Protein AF-A0A7J9NCN5-F1 (afdb_monomer)

Organism: Gossypium schwendimanii (NCBI:txid34291)

pLDDT: mean 70.6, std 15.39, range [47.12, 97.19]

Sequence (79 aa):
MSNAWNQTRRMKIFTVGLMTTFEYYGWWSKKVNDNIPGPSQEGVRSMEEYLQVVPSEIEIIKQDFEKRNSELGKKIEQL

Radius of gyration: 22.03 Å; Cα contacts (8 Å, |Δi|>4): 2; chains: 1; bounding box: 46×19×62 Å

Mean predicted aligned error: 16.78 Å

Foldseek 3Di:
DVPVVVVVVVVVVVVVVVVVVVVVVVVVVPDPDPPDDDPPPVPCPDVCNVPVPPQDPVRVVVVVVVVVVVVVVVVVVVD

Structure (mmCIF, N/CA/C/O backbone):
data_AF-A0A7J9NCN5-F1
#
_entry.id   AF-A0A7J9NCN5-F1
#
loop_
_atom_site.group_PDB
_atom_site.id
_atom_site.type_symbol
_atom_site.label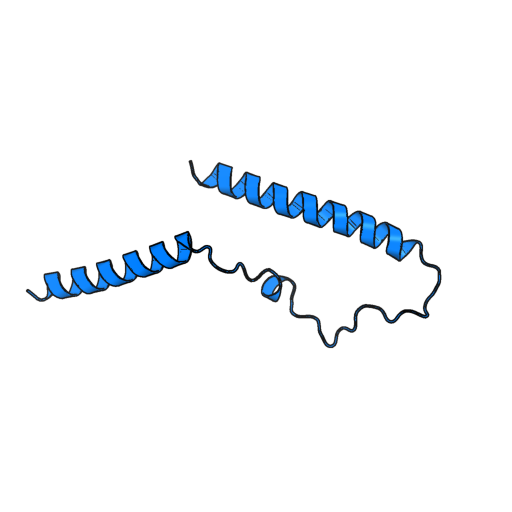_atom_id
_atom_site.label_alt_id
_atom_site.label_comp_id
_atom_site.label_asym_id
_atom_site.label_entity_id
_atom_site.label_seq_id
_atom_site.pdbx_PDB_ins_code
_atom_site.Cartn_x
_atom_site.Cartn_y
_atom_site.Cartn_z
_atom_site.occupancy
_atom_site.B_iso_or_equiv
_atom_site.auth_seq_id
_atom_site.auth_comp_id
_atom_site.auth_asym_id
_atom_site.auth_atom_id
_atom_site.pdbx_PDB_model_num
ATOM 1 N N . MET A 1 1 ? 6.162 10.524 13.336 1.00 47.12 1 MET A N 1
ATOM 2 C CA . MET A 1 1 ? 7.453 9.995 12.831 1.00 47.12 1 MET A CA 1
ATOM 3 C C . MET A 1 1 ? 7.336 9.158 11.548 1.00 47.12 1 MET A C 1
ATOM 5 O O . MET A 1 1 ? 8.310 9.118 10.810 1.00 47.12 1 MET A O 1
ATOM 9 N N . SER A 1 2 ? 6.192 8.540 11.209 1.00 56.47 2 SER A N 1
ATOM 10 C CA . SER A 1 2 ? 6.092 7.683 10.004 1.00 56.47 2 SER A CA 1
ATOM 11 C C . SER A 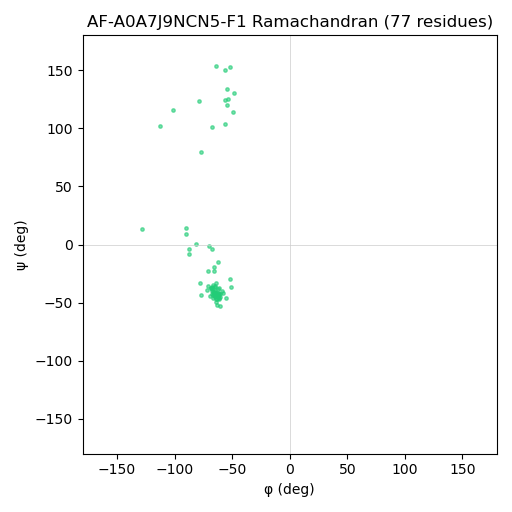1 2 ? 6.123 8.429 8.658 1.00 56.47 2 SER A C 1
ATOM 13 O O . SER A 1 2 ? 6.502 7.839 7.649 1.00 56.47 2 SER A O 1
ATOM 15 N N . ASN A 1 3 ? 5.782 9.723 8.626 1.00 64.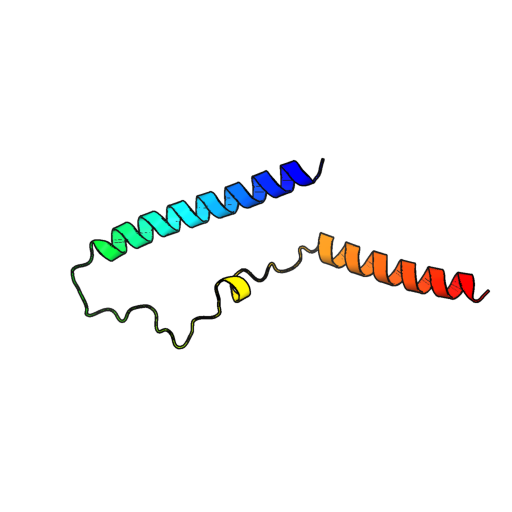62 3 ASN A N 1
ATOM 16 C CA . ASN A 1 3 ? 5.688 10.481 7.371 1.00 64.62 3 ASN A CA 1
ATOM 17 C C . ASN A 1 3 ? 7.049 10.666 6.680 1.00 64.62 3 ASN A C 1
ATOM 19 O O . ASN A 1 3 ? 7.169 10.420 5.483 1.00 64.62 3 ASN A O 1
ATOM 23 N N . ALA A 1 4 ? 8.092 11.004 7.445 1.00 58.81 4 ALA A N 1
ATOM 24 C CA . ALA A 1 4 ? 9.448 11.152 6.913 1.00 58.81 4 ALA A CA 1
ATOM 25 C C . ALA A 1 4 ? 10.009 9.818 6.385 1.00 58.81 4 ALA A C 1
ATOM 27 O O . ALA A 1 4 ? 10.622 9.777 5.322 1.00 58.81 4 ALA A O 1
ATOM 28 N N . TRP A 1 5 ? 9.741 8.707 7.081 1.00 47.47 5 TRP A N 1
ATOM 29 C CA . TRP A 1 5 ? 10.175 7.372 6.656 1.00 47.47 5 TRP A CA 1
ATOM 30 C C . TRP A 1 5 ? 9.503 6.930 5.348 1.00 47.47 5 TRP A C 1
ATOM 32 O O . TRP A 1 5 ? 10.171 6.467 4.419 1.00 47.47 5 TRP A O 1
ATOM 42 N N . ASN A 1 6 ? 8.188 7.141 5.238 1.00 59.78 6 ASN A N 1
ATOM 43 C CA . ASN A 1 6 ? 7.432 6.840 4.024 1.00 59.78 6 ASN A CA 1
ATOM 44 C C . ASN A 1 6 ? 7.861 7.722 2.842 1.00 59.78 6 ASN A C 1
ATOM 46 O O . ASN A 1 6 ? 7.945 7.231 1.716 1.00 59.78 6 ASN A O 1
ATOM 50 N N . GLN A 1 7 ? 8.191 8.993 3.087 1.00 64.50 7 GLN A N 1
ATOM 51 C CA . GLN A 1 7 ? 8.689 9.914 2.065 1.00 64.50 7 GLN A CA 1
ATOM 52 C C . GLN A 1 7 ? 10.075 9.506 1.545 1.00 64.50 7 GLN A C 1
ATOM 54 O O . GLN A 1 7 ? 10.268 9.428 0.333 1.00 64.50 7 GLN A O 1
ATOM 59 N N . THR A 1 8 ? 11.013 9.157 2.431 1.00 64.31 8 THR A N 1
ATOM 60 C CA . THR A 1 8 ? 12.358 8.701 2.040 1.00 64.31 8 THR A CA 1
ATOM 61 C C . THR A 1 8 ? 12.312 7.384 1.266 1.00 64.31 8 THR A C 1
ATOM 63 O O . THR A 1 8 ? 12.987 7.246 0.244 1.00 64.31 8 THR A O 1
ATOM 66 N N . ARG A 1 9 ? 11.478 6.421 1.688 1.00 64.12 9 ARG A N 1
ATOM 67 C CA . ARG A 1 9 ? 11.289 5.156 0.959 1.00 64.12 9 ARG A CA 1
ATOM 68 C C . ARG A 1 9 ? 10.697 5.388 -0.435 1.00 64.12 9 ARG A C 1
ATOM 70 O O . ARG A 1 9 ? 11.191 4.802 -1.396 1.00 64.12 9 ARG A O 1
ATOM 77 N N . ARG A 1 10 ? 9.685 6.257 -0.556 1.00 63.25 10 ARG A N 1
ATOM 78 C CA . ARG A 1 10 ? 9.082 6.631 -1.849 1.00 63.25 10 ARG A CA 1
ATOM 79 C C . ARG A 1 10 ? 10.090 7.314 -2.769 1.00 63.25 10 ARG A C 1
ATOM 81 O O . ARG A 1 10 ? 10.196 6.913 -3.922 1.00 63.25 10 ARG A O 1
ATOM 88 N N . MET A 1 11 ? 10.873 8.265 -2.255 1.00 63.47 11 MET A N 1
ATOM 89 C CA . MET A 1 11 ? 11.921 8.929 -3.033 1.00 63.47 11 MET A CA 1
ATOM 90 C C . MET A 1 11 ? 12.962 7.919 -3.523 1.00 63.47 11 MET A C 1
ATOM 92 O O . MET A 1 11 ? 13.279 7.912 -4.701 1.00 63.47 11 MET A O 1
ATOM 96 N N . LYS A 1 12 ? 13.422 6.995 -2.669 1.00 57.53 12 LYS A N 1
ATOM 97 C CA . LYS A 1 12 ? 14.415 5.976 -3.049 1.00 57.53 12 LYS A CA 1
ATOM 98 C C . LYS A 1 12 ? 13.918 5.053 -4.170 1.00 57.53 12 LYS A C 1
ATOM 100 O O . LYS A 1 12 ? 14.671 4.779 -5.098 1.00 57.53 12 LYS A O 1
ATOM 105 N N . ILE A 1 13 ? 12.658 4.613 -4.115 1.00 57.94 13 ILE A N 1
ATOM 106 C CA . ILE A 1 13 ? 12.033 3.810 -5.182 1.00 57.94 13 ILE A CA 1
ATOM 107 C C . ILE A 1 13 ? 11.908 4.632 -6.473 1.00 57.94 13 ILE A C 1
ATOM 109 O O . ILE A 1 13 ? 12.247 4.141 -7.547 1.00 57.94 13 ILE A O 1
ATOM 113 N N . PHE A 1 14 ? 11.487 5.894 -6.365 1.00 60.53 14 PHE A N 1
ATOM 114 C CA . PHE A 1 14 ? 11.340 6.794 -7.507 1.00 60.53 14 PHE A CA 1
ATOM 115 C C . PHE A 1 14 ? 12.687 7.120 -8.167 1.00 60.53 14 PHE A C 1
ATOM 117 O O . PHE A 1 14 ? 12.787 7.094 -9.384 1.00 60.53 14 PHE A O 1
ATOM 124 N N . THR A 1 15 ? 13.748 7.357 -7.389 1.00 55.34 15 THR A N 1
ATOM 125 C CA . THR A 1 15 ? 15.099 7.636 -7.901 1.00 55.34 15 THR A CA 1
ATOM 126 C C . THR A 1 15 ? 15.713 6.421 -8.590 1.00 55.34 15 THR A C 1
ATOM 128 O O . THR A 1 15 ? 16.295 6.572 -9.660 1.00 55.34 15 THR A O 1
ATOM 131 N N . VAL A 1 16 ? 15.566 5.219 -8.018 1.00 58.28 16 VAL A N 1
ATOM 132 C CA . VAL A 1 16 ? 16.056 3.979 -8.647 1.00 58.28 16 VAL A CA 1
ATOM 133 C C . VAL A 1 16 ? 15.306 3.718 -9.952 1.00 58.28 16 VAL A C 1
ATOM 135 O O . VAL A 1 16 ? 15.949 3.505 -10.973 1.00 58.28 16 VAL A O 1
ATOM 138 N N . GLY A 1 17 ? 13.973 3.832 -9.938 1.00 59.28 17 GLY A N 1
ATOM 139 C CA . GLY A 1 17 ? 13.139 3.677 -11.129 1.00 59.28 17 GLY A CA 1
ATOM 140 C C . GLY A 1 17 ? 13.438 4.722 -12.206 1.00 59.28 17 GLY A C 1
ATOM 141 O O . GLY A 1 17 ? 13.577 4.363 -13.373 1.00 59.28 17 GLY A O 1
ATOM 142 N N . LEU A 1 18 ? 13.604 5.997 -11.835 1.00 59.12 18 LEU A N 1
ATOM 143 C CA . LEU A 1 18 ? 13.948 7.072 -12.765 1.00 59.12 18 LEU A CA 1
ATOM 144 C C . LEU A 1 18 ? 15.343 6.905 -13.360 1.00 59.12 18 LEU A C 1
ATOM 146 O O . LEU A 1 18 ? 15.470 7.092 -14.562 1.00 59.12 18 LEU A O 1
ATOM 150 N N . MET A 1 19 ? 16.368 6.537 -12.582 1.00 56.16 19 MET A N 1
ATOM 151 C CA . MET A 1 19 ? 17.706 6.308 -13.147 1.00 56.16 19 MET A CA 1
ATOM 152 C C . MET A 1 19 ? 17.682 5.176 -14.173 1.00 56.16 19 MET A C 1
ATOM 154 O O . MET A 1 19 ? 18.145 5.369 -15.295 1.00 56.16 19 MET A O 1
ATOM 158 N N . THR A 1 20 ? 17.035 4.050 -13.856 1.00 58.50 20 THR A N 1
ATOM 159 C CA . THR A 1 20 ? 16.875 2.954 -14.824 1.00 58.50 20 THR A CA 1
ATOM 160 C C . THR A 1 20 ? 16.035 3.356 -16.036 1.00 58.50 20 THR A C 1
ATOM 162 O O . THR A 1 20 ? 16.303 2.909 -17.144 1.00 58.50 20 THR A O 1
ATOM 165 N N . THR A 1 21 ? 15.044 4.232 -15.852 1.00 58.69 21 THR A N 1
ATOM 166 C CA . THR A 1 21 ? 14.140 4.676 -16.921 1.00 58.69 21 THR A CA 1
ATOM 167 C C . THR A 1 21 ? 14.812 5.701 -17.838 1.00 58.69 21 THR A C 1
ATOM 169 O O . THR A 1 21 ? 14.716 5.574 -19.054 1.00 58.69 21 THR A O 1
ATOM 172 N N . PHE A 1 22 ? 15.545 6.680 -17.301 1.00 64.50 22 PHE A N 1
ATOM 173 C CA . PHE A 1 22 ? 16.281 7.671 -18.092 1.00 64.50 22 PHE A CA 1
ATOM 174 C C . PHE A 1 22 ? 17.436 7.040 -18.873 1.00 64.50 22 PHE A C 1
ATOM 176 O O . PHE A 1 22 ? 17.619 7.370 -20.044 1.00 64.50 22 PHE A O 1
ATOM 183 N N . GLU A 1 23 ? 18.176 6.101 -18.277 1.00 66.56 23 GLU A N 1
ATOM 184 C CA . GLU A 1 23 ? 19.209 5.348 -18.999 1.00 66.56 23 GLU A CA 1
ATOM 185 C C . GLU A 1 23 ? 18.602 4.451 -20.081 1.00 66.56 23 GLU A C 1
ATOM 187 O O . GLU A 1 23 ? 19.107 4.422 -21.204 1.00 66.56 23 GLU A O 1
ATOM 192 N N . TYR A 1 24 ? 17.476 3.789 -19.792 1.00 65.31 24 TYR A N 1
ATOM 193 C CA . TYR A 1 24 ? 16.741 3.000 -20.778 1.00 65.31 24 TYR A CA 1
ATOM 194 C C . TYR A 1 24 ? 16.238 3.859 -21.945 1.00 65.31 24 TYR A C 1
ATOM 196 O O . TYR A 1 24 ? 16.475 3.505 -23.097 1.00 65.31 24 TYR A O 1
ATOM 204 N N . TYR A 1 25 ? 15.628 5.019 -21.685 1.00 64.31 25 TYR A N 1
ATOM 205 C CA . TYR A 1 25 ?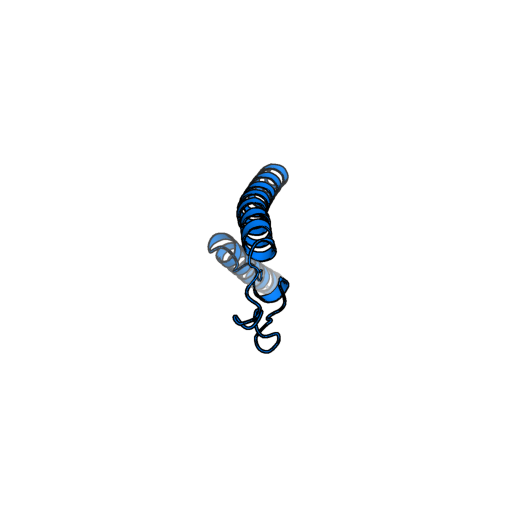 15.199 5.954 -22.733 1.00 64.31 25 TYR A CA 1
ATOM 206 C C . TYR A 1 25 ? 16.384 6.544 -23.511 1.00 64.31 25 TYR A C 1
ATOM 208 O O . TYR A 1 25 ? 16.297 6.721 -24.726 1.00 64.31 25 TYR A O 1
ATOM 216 N N . GLY A 1 26 ? 17.516 6.804 -22.853 1.00 71.38 26 GLY A N 1
ATOM 217 C CA . GLY A 1 26 ? 18.753 7.246 -23.502 1.00 71.38 26 GLY A CA 1
ATOM 218 C C . GLY A 1 26 ? 19.383 6.169 -24.394 1.00 71.38 26 GLY A C 1
ATOM 219 O O . GLY A 1 26 ? 19.904 6.476 -25.463 1.00 71.38 26 GLY A O 1
ATOM 220 N N . TRP A 1 27 ? 19.310 4.899 -23.991 1.00 69.44 27 TRP A N 1
ATOM 221 C CA . TRP A 1 27 ? 19.722 3.753 -24.805 1.00 69.44 27 TRP A CA 1
ATOM 222 C C . TRP A 1 27 ? 18.749 3.495 -25.963 1.00 69.44 27 TRP A C 1
ATOM 224 O O . TRP A 1 27 ? 19.181 3.218 -27.081 1.00 69.44 27 TRP A O 1
ATOM 234 N N . TRP A 1 28 ? 17.444 3.642 -25.720 1.00 63.25 28 TRP A N 1
ATOM 235 C CA . TRP A 1 28 ? 16.391 3.448 -26.716 1.00 63.25 28 TRP A CA 1
ATOM 236 C C . TRP A 1 28 ? 16.408 4.542 -27.790 1.00 63.25 28 TRP A C 1
ATOM 238 O O . TRP A 1 28 ? 16.402 4.227 -28.974 1.00 63.25 28 TRP A O 1
ATOM 248 N N . SER A 1 29 ? 16.554 5.814 -27.403 1.00 67.12 29 SER A N 1
ATOM 249 C CA . SER A 1 29 ? 16.647 6.954 -28.337 1.00 67.12 29 SER A CA 1
ATOM 250 C C . SER A 1 29 ? 17.899 6.939 -29.222 1.00 67.12 29 SER A C 1
ATOM 252 O O . SER A 1 29 ? 17.922 7.585 -30.265 1.00 67.12 29 SER A O 1
ATOM 254 N N . LYS A 1 30 ? 18.938 6.186 -28.833 1.00 71.75 30 LYS A N 1
ATOM 255 C CA . LYS A 1 30 ? 20.152 5.972 -29.635 1.00 71.75 30 LYS A CA 1
ATOM 256 C C . LYS A 1 30 ? 20.043 4.797 -30.614 1.00 71.75 30 LYS A C 1
ATOM 258 O O . LYS A 1 30 ? 20.953 4.623 -31.426 1.00 71.75 30 LYS A O 1
ATOM 263 N N . LYS A 1 31 ? 18.984 3.975 -30.568 1.00 66.50 31 LYS A N 1
ATOM 264 C CA . LYS A 1 31 ? 18.782 2.913 -31.566 1.00 66.50 31 LYS A CA 1
ATOM 265 C C . LYS A 1 31 ? 18.212 3.499 -32.860 1.00 66.50 31 LYS A C 1
ATOM 267 O O . LYS A 1 31 ? 17.134 4.065 -32.864 1.00 66.50 31 LYS A O 1
ATOM 272 N N . VAL A 1 32 ? 18.918 3.271 -33.967 1.00 57.28 32 VAL A N 1
ATOM 273 C CA . VAL A 1 32 ? 18.547 3.682 -35.340 1.00 57.28 32 VAL A CA 1
ATOM 274 C C . VAL A 1 32 ? 17.713 2.600 -36.064 1.00 57.28 32 VAL A C 1
ATOM 276 O O . VAL A 1 32 ? 17.499 2.666 -37.266 1.00 57.28 32 VAL A O 1
ATOM 279 N N . ASN A 1 33 ? 17.270 1.552 -35.360 1.00 59.41 33 ASN A N 1
ATOM 280 C CA . ASN A 1 33 ? 16.648 0.380 -35.979 1.00 59.41 33 ASN A CA 1
ATOM 281 C C . ASN A 1 33 ? 15.156 0.275 -35.622 1.00 59.41 33 ASN A C 1
ATOM 283 O O . ASN A 1 33 ? 14.822 -0.210 -34.541 1.00 59.41 33 ASN A O 1
ATOM 287 N N . ASP A 1 34 ? 14.287 0.664 -36.557 1.00 62.78 34 ASP A N 1
ATOM 288 C CA . ASP A 1 34 ? 12.815 0.635 -36.442 1.00 62.78 34 ASP A CA 1
ATOM 289 C C . ASP A 1 34 ? 12.215 -0.789 -36.446 1.00 62.78 34 ASP A C 1
ATOM 291 O O . ASP A 1 34 ? 11.008 -0.976 -36.322 1.00 62.78 34 ASP A O 1
ATOM 295 N N . ASN A 1 35 ? 13.053 -1.823 -36.575 1.00 65.69 35 ASN A N 1
ATOM 296 C CA . ASN A 1 35 ? 12.625 -3.217 -36.729 1.00 65.69 35 ASN A CA 1
ATOM 297 C C . ASN A 1 35 ? 12.249 -3.928 -35.411 1.00 65.69 35 ASN A C 1
ATOM 299 O O . ASN A 1 35 ? 11.923 -5.114 -35.431 1.00 65.69 35 ASN A O 1
ATOM 303 N N . ILE A 1 36 ? 12.320 -3.252 -34.260 1.00 58.28 36 ILE A N 1
ATOM 304 C CA . ILE A 1 36 ? 11.818 -3.787 -32.985 1.00 58.28 36 ILE A CA 1
ATOM 305 C C . ILE A 1 36 ? 10.469 -3.115 -32.731 1.00 58.28 36 ILE A C 1
ATOM 307 O O . ILE A 1 36 ? 10.462 -1.897 -32.541 1.00 58.28 36 ILE A O 1
ATOM 311 N N . PRO A 1 37 ? 9.345 -3.857 -32.699 1.00 61.12 37 PRO A N 1
ATOM 312 C CA . PRO A 1 37 ? 8.062 -3.271 -32.347 1.00 61.12 37 PRO A CA 1
ATOM 313 C C . PRO A 1 37 ? 8.204 -2.549 -31.007 1.00 61.12 37 PRO A C 1
ATOM 315 O O . PRO A 1 37 ? 8.667 -3.142 -30.026 1.00 61.12 37 PRO A O 1
ATOM 318 N N . GLY A 1 38 ? 7.846 -1.262 -30.965 1.00 62.03 38 GLY A N 1
ATOM 319 C CA . GLY A 1 38 ? 7.666 -0.560 -29.696 1.00 62.03 38 GLY A CA 1
ATOM 320 C C . GLY A 1 38 ? 6.723 -1.370 -28.798 1.00 62.03 38 GLY A C 1
ATOM 321 O O . GLY A 1 38 ? 5.924 -2.148 -29.326 1.00 62.03 38 GLY A O 1
ATOM 322 N N . PRO A 1 39 ? 6.825 -1.251 -27.462 1.00 56.91 39 PRO A N 1
ATOM 323 C CA . PRO A 1 39 ? 5.993 -2.031 -26.551 1.00 56.91 39 PRO A CA 1
ATOM 324 C C . PRO A 1 39 ? 4.529 -1.912 -26.985 1.00 56.91 39 PRO A C 1
ATOM 326 O O . PRO A 1 39 ? 3.971 -0.815 -27.013 1.00 56.91 39 PRO A O 1
ATOM 329 N N . SER A 1 40 ? 3.953 -3.036 -27.417 1.00 56.56 40 SER A N 1
ATOM 330 C CA . SER A 1 40 ? 2.611 -3.094 -27.985 1.00 56.56 40 SER A CA 1
ATOM 331 C C . SER A 1 40 ? 1.628 -2.503 -26.984 1.00 56.56 40 SER A C 1
ATOM 333 O O . SER A 1 40 ? 1.547 -2.960 -25.840 1.00 56.56 40 SER A O 1
ATOM 335 N N . GLN A 1 41 ? 0.864 -1.503 -27.418 1.00 55.47 41 GLN A N 1
ATOM 336 C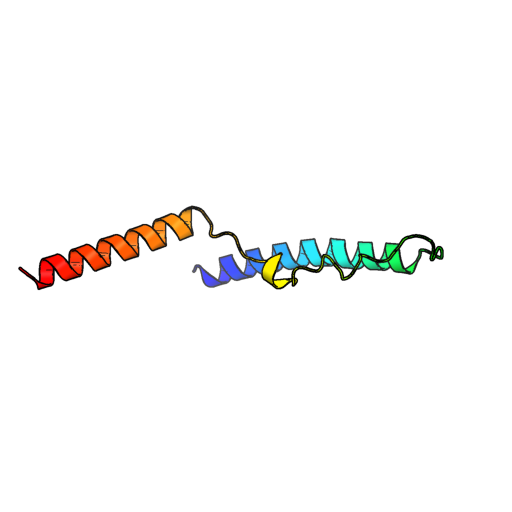 CA . GLN A 1 41 ? -0.127 -0.840 -26.572 1.00 55.47 41 GLN A CA 1
ATOM 337 C C . GLN A 1 41 ? -1.237 -1.806 -26.094 1.00 55.47 41 GLN A C 1
ATOM 339 O O . GLN A 1 41 ? -1.933 -1.526 -25.124 1.00 55.47 41 GLN A O 1
ATOM 344 N N . GLU A 1 42 ? -1.335 -2.981 -26.724 1.00 51.47 42 GLU A N 1
ATOM 345 C CA . GLU A 1 42 ? -2.269 -4.082 -26.443 1.00 51.47 42 GLU A CA 1
ATOM 346 C C . GLU A 1 42 ? -2.045 -4.808 -25.103 1.00 51.47 42 GLU A C 1
ATOM 348 O O . GLU A 1 42 ? -2.847 -5.658 -24.726 1.00 51.47 42 GLU A O 1
ATOM 353 N N . GLY A 1 43 ? -1.000 -4.457 -24.347 1.00 53.06 43 GLY A N 1
ATOM 354 C CA . GLY A 1 43 ? -0.740 -4.982 -22.999 1.00 53.06 43 GLY A CA 1
ATOM 355 C C . GLY A 1 43 ? -0.499 -3.904 -21.943 1.00 53.06 43 GLY A C 1
ATOM 356 O O . GLY A 1 43 ? 0.006 -4.216 -20.864 1.00 53.06 43 GLY A O 1
ATOM 357 N N . VAL A 1 44 ? -0.804 -2.636 -22.245 1.00 57.31 44 VAL A N 1
ATOM 358 C CA . VAL A 1 44 ? -0.531 -1.512 -21.339 1.00 57.31 44 VAL A CA 1
ATOM 359 C C . VAL A 1 44 ? -1.580 -1.505 -20.233 1.00 57.31 44 VAL A C 1
ATOM 361 O O . VAL A 1 44 ? -2.535 -0.732 -20.250 1.00 57.31 44 VAL A O 1
ATOM 364 N N . ARG A 1 45 ? -1.385 -2.377 -19.239 1.00 58.50 45 ARG A N 1
ATOM 365 C CA . ARG A 1 45 ? -1.861 -2.101 -17.882 1.00 58.50 45 ARG A CA 1
ATOM 366 C C . ARG A 1 45 ? -1.406 -0.695 -17.527 1.00 58.50 45 ARG A C 1
ATOM 368 O O . ARG A 1 45 ? -0.238 -0.359 -17.754 1.00 58.50 45 ARG A O 1
ATOM 375 N N . SER A 1 46 ? -2.320 0.140 -17.036 1.00 62.78 46 SER A N 1
ATOM 376 C CA . SER A 1 46 ? -1.953 1.508 -16.676 1.00 62.78 46 SER A CA 1
ATOM 377 C C . SER A 1 46 ? -0.811 1.456 -15.658 1.00 62.78 46 SER A C 1
ATOM 379 O O . SER A 1 46 ? -0.684 0.501 -14.886 1.00 62.78 46 SER A O 1
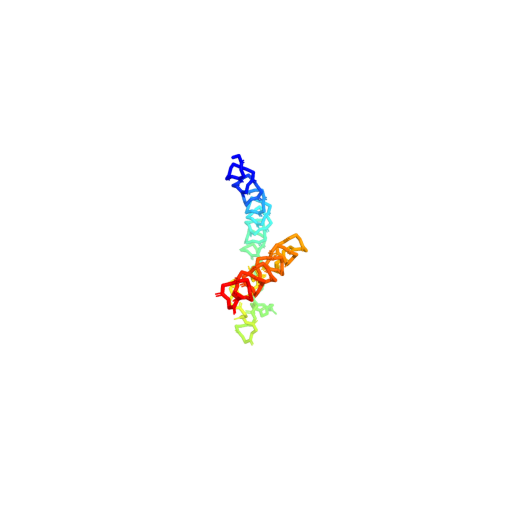ATOM 381 N N . MET A 1 47 ? 0.055 2.471 -15.650 1.00 59.41 47 MET A N 1
ATOM 382 C CA . MET A 1 47 ? 1.140 2.553 -14.665 1.00 59.41 47 MET A CA 1
ATOM 383 C C . MET A 1 47 ? 0.593 2.401 -13.233 1.00 59.41 47 MET A C 1
ATOM 385 O O . MET A 1 47 ? 1.276 1.859 -12.379 1.00 59.41 47 MET A O 1
ATOM 389 N N . GLU A 1 48 ? -0.654 2.808 -12.980 1.00 57.38 48 GLU A N 1
ATOM 390 C CA . GLU A 1 48 ? -1.369 2.630 -11.708 1.00 57.38 48 GLU A CA 1
ATOM 391 C C . GLU A 1 48 ? -1.665 1.162 -11.378 1.00 57.38 48 GLU A C 1
ATOM 393 O O . GLU A 1 48 ? -1.617 0.778 -10.215 1.00 57.38 48 GLU A O 1
ATOM 398 N N . GLU A 1 49 ? -1.948 0.336 -12.383 1.00 61.81 49 GLU A N 1
ATOM 399 C CA . GLU A 1 49 ? -2.206 -1.098 -12.243 1.00 61.81 49 GLU A CA 1
ATOM 400 C C . GLU A 1 49 ? -0.897 -1.890 -12.066 1.00 61.81 49 GLU A C 1
ATOM 402 O O . GLU A 1 49 ? -0.848 -2.853 -11.307 1.00 61.81 49 GLU A O 1
ATOM 407 N N . TYR A 1 50 ? 0.201 -1.439 -12.687 1.00 59.25 50 TYR A N 1
ATOM 408 C CA . TYR A 1 50 ? 1.560 -1.943 -12.418 1.00 59.25 50 TYR A CA 1
ATOM 409 C C . TYR A 1 50 ? 2.097 -1.500 -11.049 1.00 59.25 50 TYR A C 1
ATOM 411 O O . TYR A 1 50 ? 2.820 -2.240 -10.384 1.00 59.25 50 TYR A O 1
ATOM 419 N N . LEU A 1 51 ? 1.746 -0.283 -10.632 1.00 61.84 51 LEU A N 1
ATOM 420 C CA . LEU A 1 51 ? 2.063 0.294 -9.330 1.00 61.84 51 LEU A CA 1
ATOM 421 C C . LEU A 1 51 ? 0.978 0.005 -8.291 1.00 61.84 51 LEU A C 1
ATOM 423 O O . LEU A 1 51 ? 1.003 0.651 -7.240 1.00 61.84 51 LEU A O 1
ATOM 427 N N . GLN A 1 52 ? 0.049 -0.934 -8.539 1.00 62.44 52 GLN A N 1
ATOM 428 C CA . GLN A 1 52 ? -0.857 -1.404 -7.496 1.00 62.44 52 GLN A CA 1
ATOM 429 C C . GLN A 1 52 ? 0.016 -1.909 -6.356 1.00 62.44 52 GLN A C 1
ATOM 431 O O . GLN A 1 52 ? 0.663 -2.954 -6.435 1.00 62.44 52 GLN A O 1
ATOM 436 N N . VAL A 1 53 ? 0.099 -1.083 -5.316 1.00 64.25 53 VAL A N 1
ATOM 437 C CA . VAL A 1 53 ? 0.925 -1.346 -4.154 1.00 64.25 53 VAL A CA 1
ATOM 438 C C . VAL A 1 53 ? 0.282 -2.541 -3.484 1.00 64.25 53 VAL A C 1
ATOM 440 O O . VAL A 1 53 ? -0.748 -2.403 -2.830 1.00 64.25 53 VAL A O 1
ATOM 443 N N . VAL A 1 54 ? 0.869 -3.719 -3.693 1.00 73.06 54 VAL A N 1
ATOM 444 C CA . VAL A 1 54 ? 0.503 -4.906 -2.931 1.00 73.06 54 VAL A CA 1
ATOM 445 C C . VAL A 1 54 ? 0.653 -4.518 -1.460 1.00 73.06 54 VAL A C 1
ATOM 447 O O . VAL A 1 54 ? 1.751 -4.094 -1.066 1.00 73.06 54 VAL A O 1
ATOM 450 N N . PRO A 1 55 ? -0.431 -4.585 -0.666 1.00 78.75 55 PRO A N 1
ATOM 451 C CA . PRO A 1 55 ? 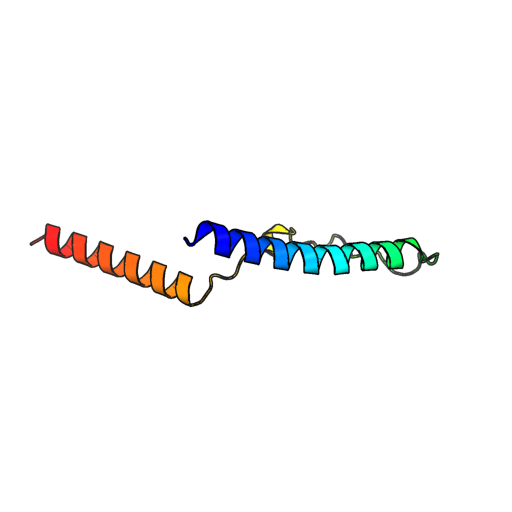-0.371 -4.229 0.738 1.00 78.75 55 PRO A CA 1
ATOM 452 C C . PRO A 1 55 ? 0.728 -5.041 1.410 1.00 78.75 55 PRO A C 1
ATOM 454 O O . PRO A 1 55 ? 0.856 -6.246 1.189 1.00 78.75 55 PRO A O 1
ATOM 457 N N . SER A 1 56 ? 1.552 -4.377 2.216 1.00 81.00 56 SER A N 1
ATOM 458 C CA . SER A 1 56 ? 2.550 -5.109 2.996 1.00 81.00 56 SER A CA 1
ATOM 459 C C . SER A 1 56 ? 1.854 -6.039 3.992 1.00 81.00 56 SER A C 1
ATOM 461 O O . SER A 1 56 ? 0.757 -5.733 4.453 1.00 81.00 56 SER A O 1
ATOM 463 N N . GLU A 1 57 ? 2.502 -7.134 4.391 1.00 83.44 57 GLU A N 1
ATOM 464 C CA . GLU A 1 57 ? 1.949 -8.060 5.394 1.00 83.44 57 GLU A CA 1
ATOM 465 C C . GLU A 1 57 ? 1.496 -7.332 6.673 1.00 83.44 57 GLU A C 1
ATOM 467 O O . GLU A 1 57 ? 0.449 -7.637 7.236 1.00 83.44 57 GLU A O 1
ATOM 472 N N . ILE A 1 58 ? 2.231 -6.296 7.087 1.00 82.69 58 ILE A N 1
ATOM 473 C CA . ILE A 1 58 ? 1.890 -5.449 8.239 1.00 82.69 58 ILE A CA 1
ATOM 474 C C . ILE A 1 58 ? 0.587 -4.673 8.007 1.00 82.69 58 ILE A C 1
ATOM 476 O O . ILE A 1 58 ? -0.224 -4.528 8.919 1.00 82.69 58 ILE A O 1
ATOM 480 N N . GLU A 1 59 ? 0.386 -4.154 6.799 1.00 85.88 59 GLU A N 1
ATOM 481 C CA . GLU A 1 59 ? -0.814 -3.401 6.426 1.00 85.88 59 GLU A CA 1
ATOM 482 C C . GLU A 1 59 ? -2.046 -4.310 6.374 1.00 85.88 59 GLU A C 1
ATOM 484 O O . GLU A 1 59 ? -3.107 -3.922 6.860 1.00 85.88 59 GLU A O 1
ATOM 489 N N . ILE A 1 60 ? -1.869 -5.550 5.907 1.00 90.69 60 ILE A N 1
ATOM 490 C CA . ILE A 1 60 ? -2.898 -6.597 5.936 1.00 90.69 60 ILE A CA 1
ATOM 491 C C . ILE A 1 60 ? -3.272 -6.930 7.385 1.00 90.69 60 ILE A C 1
ATOM 493 O O . ILE A 1 60 ? -4.442 -6.853 7.749 1.00 90.69 60 ILE A O 1
ATOM 497 N N . ILE A 1 61 ? -2.286 -7.226 8.242 1.00 92.12 61 ILE A N 1
ATOM 498 C CA . ILE A 1 61 ? -2.517 -7.548 9.663 1.00 92.12 61 ILE A CA 1
ATOM 499 C C . ILE A 1 61 ? -3.225 -6.394 10.381 1.00 92.12 61 ILE A C 1
ATOM 501 O O . ILE A 1 61 ? -4.126 -6.622 11.190 1.00 92.12 61 ILE A O 1
ATOM 505 N N . LYS A 1 62 ? -2.841 -5.147 10.083 1.00 94.12 62 LYS A N 1
ATOM 506 C CA . LYS A 1 62 ? -3.459 -3.961 10.680 1.00 94.12 62 LYS A CA 1
ATOM 507 C C . LYS A 1 62 ? -4.937 -3.840 10.301 1.00 94.12 62 LYS A C 1
ATOM 509 O O . LYS A 1 62 ? -5.759 -3.619 11.188 1.00 94.12 62 LYS A O 1
ATOM 514 N N . GLN A 1 63 ? -5.276 -4.001 9.021 1.00 93.31 63 GLN A N 1
ATOM 515 C CA . GLN A 1 63 ? -6.672 -3.976 8.570 1.00 93.31 63 GLN A CA 1
ATOM 516 C C . GLN A 1 63 ? -7.498 -5.080 9.240 1.00 93.31 63 GLN A C 1
ATOM 518 O O . GLN A 1 63 ? -8.611 -4.834 9.708 1.00 93.31 63 GLN A O 1
ATOM 523 N N . ASP A 1 64 ? -6.930 -6.280 9.346 1.00 96.06 64 ASP A N 1
ATOM 524 C CA . ASP A 1 64 ? -7.569 -7.426 9.990 1.00 96.06 64 ASP A CA 1
ATOM 525 C C . ASP A 1 64 ? -7.856 -7.168 11.477 1.00 96.06 64 ASP A C 1
ATOM 527 O O . ASP A 1 64 ? -8.934 -7.494 11.985 1.00 96.06 64 ASP A O 1
ATOM 531 N N . PHE A 1 65 ? -6.908 -6.539 12.174 1.00 97.00 65 PHE A N 1
ATOM 532 C CA . PHE A 1 65 ? -7.067 -6.134 13.566 1.00 97.00 65 PHE A CA 1
ATOM 533 C C . PHE A 1 65 ? -8.166 -5.077 13.734 1.00 97.00 65 PHE A C 1
ATOM 535 O O . PHE A 1 65 ? -9.053 -5.246 14.571 1.00 97.00 65 PHE A O 1
ATOM 542 N N . GLU A 1 66 ? -8.144 -4.015 12.923 1.00 96.56 66 GLU A N 1
ATOM 543 C CA . GLU A 1 66 ? -9.158 -2.952 12.959 1.00 96.56 66 GLU A CA 1
ATOM 544 C C . GLU A 1 66 ? -10.568 -3.509 12.720 1.00 96.56 66 GLU A C 1
ATOM 546 O O . GLU A 1 66 ? -11.505 -3.170 13.451 1.00 96.56 66 GLU A O 1
ATOM 551 N N . LYS A 1 67 ? -10.710 -4.435 11.764 1.00 97.19 67 LYS A N 1
ATOM 552 C CA . LYS A 1 67 ? -11.979 -5.112 11.477 1.00 97.19 67 LYS A CA 1
ATOM 553 C C . LYS A 1 67 ? -12.499 -5.890 12.687 1.00 97.19 67 LYS A C 1
ATOM 555 O O . LYS A 1 67 ? -13.636 -5.672 13.107 1.00 97.19 67 LYS A O 1
ATOM 560 N N . ARG A 1 68 ? -11.671 -6.758 13.280 1.00 96.81 68 ARG A N 1
ATOM 561 C CA . ARG A 1 68 ? -12.067 -7.558 14.457 1.00 96.81 68 ARG A CA 1
ATOM 562 C C . ARG A 1 68 ? -12.424 -6.675 15.647 1.00 96.81 68 ARG A C 1
ATOM 564 O O . ARG A 1 68 ? -13.371 -6.975 16.369 1.00 96.81 68 ARG A O 1
ATOM 571 N N . ASN A 1 69 ? -11.702 -5.574 15.837 1.00 95.69 69 ASN A N 1
ATOM 572 C CA . ASN A 1 69 ? -11.967 -4.657 16.937 1.00 95.69 69 ASN A CA 1
ATOM 573 C C . ASN A 1 69 ? -13.308 -3.923 16.762 1.00 95.69 69 ASN A C 1
ATOM 575 O O . ASN A 1 69 ? -14.052 -3.761 17.726 1.00 95.69 69 ASN A O 1
ATOM 579 N N . SER A 1 70 ? -13.667 -3.545 15.529 1.00 96.44 70 SER A N 1
ATOM 580 C CA . SER A 1 70 ? -14.985 -2.966 15.228 1.00 96.44 70 SER A CA 1
ATOM 581 C C . SER A 1 70 ? -16.126 -3.957 15.479 1.00 96.44 70 SER A C 1
ATOM 583 O O . SER A 1 70 ? -17.145 -3.594 16.067 1.00 96.44 70 SER A O 1
ATOM 585 N N . GLU A 1 71 ? -15.958 -5.217 15.073 1.00 96.56 71 GLU A N 1
ATOM 586 C CA . GLU A 1 71 ? -16.943 -6.274 15.331 1.00 96.56 71 GLU A CA 1
ATOM 587 C C . GLU A 1 71 ? -17.130 -6.530 16.832 1.00 96.56 71 GLU A C 1
ATOM 589 O O . GLU A 1 71 ? -18.261 -6.683 17.295 1.00 96.56 71 GLU A O 1
ATOM 594 N N . LEU A 1 72 ? -16.037 -6.540 17.602 1.00 96.12 72 LEU A N 1
ATOM 595 C CA . LEU A 1 72 ? -16.090 -6.655 19.059 1.00 96.12 72 LEU A CA 1
ATOM 596 C C . LEU A 1 72 ? -16.773 -5.447 19.705 1.00 96.12 72 LEU A C 1
ATOM 598 O O . LEU A 1 72 ? -17.633 -5.642 20.557 1.00 96.12 72 LEU A O 1
ATOM 602 N N . GLY A 1 73 ? -16.454 -4.226 19.268 1.00 95.88 73 GLY A N 1
ATOM 603 C CA . GLY A 1 73 ? -17.102 -3.007 19.758 1.00 95.88 73 GLY A CA 1
ATOM 604 C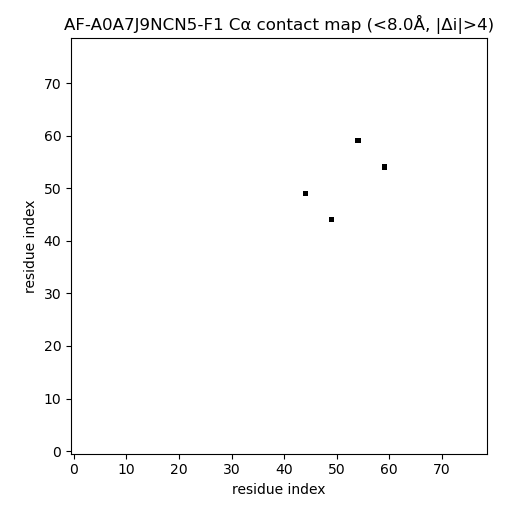 C . GLY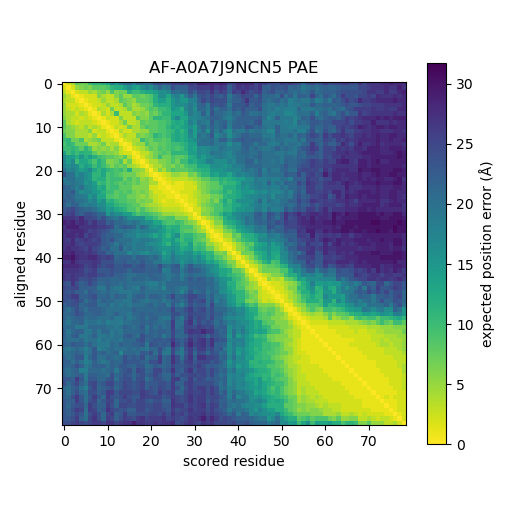 A 1 73 ? -18.622 -3.054 19.596 1.00 95.88 73 GLY A C 1
ATOM 605 O O . GLY A 1 73 ? -19.345 -2.818 20.558 1.00 95.88 73 GLY A O 1
ATOM 606 N N . LYS A 1 74 ? -19.109 -3.480 18.422 1.00 96.25 74 LYS A N 1
ATOM 607 C CA . LYS A 1 74 ? -20.550 -3.654 18.163 1.00 96.25 74 LYS A CA 1
ATOM 608 C C . LYS A 1 74 ? -21.194 -4.712 19.058 1.00 96.25 74 LYS A C 1
ATOM 610 O O . LYS A 1 74 ? -22.329 -4.536 19.479 1.00 96.25 74 LYS A O 1
ATOM 615 N N . LYS A 1 75 ? -20.492 -5.815 19.344 1.00 95.19 75 LYS A N 1
ATOM 616 C CA . LYS A 1 75 ? -20.991 -6.853 20.262 1.00 95.19 75 LYS A CA 1
ATOM 617 C C . LYS A 1 75 ? -21.080 -6.349 21.699 1.00 95.19 75 LYS A C 1
ATOM 619 O O . LYS A 1 75 ? -22.023 -6.709 22.383 1.00 95.19 75 LYS A O 1
ATOM 624 N N . ILE A 1 76 ? -20.119 -5.536 22.139 1.00 93.81 76 ILE A N 1
ATOM 625 C CA . ILE A 1 76 ? -20.135 -4.919 23.473 1.00 93.81 76 ILE A CA 1
ATOM 626 C C . ILE A 1 76 ? -21.267 -3.897 23.581 1.00 93.81 76 ILE A C 1
ATOM 628 O O . ILE A 1 76 ? -21.934 -3.852 24.600 1.00 93.81 76 ILE A O 1
ATOM 632 N N . GLU A 1 77 ? -21.512 -3.107 22.537 1.00 91.88 77 GLU A N 1
ATOM 633 C CA . GLU A 1 77 ? -22.609 -2.128 22.508 1.00 91.88 77 GLU A CA 1
ATOM 634 C C . GLU A 1 77 ? -24.004 -2.783 22.529 1.00 91.88 77 GLU A C 1
ATOM 636 O O . GLU A 1 77 ? -24.981 -2.158 22.926 1.00 91.88 77 GLU A O 1
ATOM 641 N N . GLN A 1 78 ? -24.099 -4.047 22.107 1.00 90.88 78 GLN A N 1
ATOM 642 C CA . GLN A 1 78 ? -25.326 -4.847 22.154 1.00 90.88 78 GLN A CA 1
ATOM 643 C C . GLN A 1 78 ? -25.536 -5.596 23.484 1.00 90.88 78 GLN A C 1
ATOM 645 O O . GLN A 1 78 ? -26.567 -6.259 23.623 1.00 90.88 78 GLN A O 1
ATOM 650 N N . LEU A 1 79 ? -24.581 -5.530 24.421 1.00 79.31 79 LEU A N 1
ATOM 651 C CA . LEU A 1 79 ? -24.683 -6.091 25.777 1.00 79.31 79 LEU A CA 1
ATOM 652 C C . LEU A 1 79 ? -25.189 -5.039 26.768 1.00 79.31 79 LEU A C 1
ATOM 654 O O . LEU A 1 79 ? -25.992 -5.435 27.642 1.00 79.31 79 LEU A O 1
#

Secondary structure (DSSP, 8-state):
-HHHHHHHHHHHHHHHHHHHHHHHHHHHHT---TTS----GGG---HHHHT--PPPHHHHHHHHHHHHHHHHHHHHHT-

Solvent-accessible surface area (backbone atoms only — not comparable to full-atom values): 4857 Å² total; per-residue (Å²): 121,66,65,63,55,54,50,53,54,50,49,53,54,50,52,55,52,46,53,58,46,54,51,48,52,56,56,54,73,68,58,90,65,84,86,60,82,68,85,62,75,92,69,65,67,50,70,66,66,74,58,55,74,74,73,48,72,67,55,50,53,48,52,54,48,55,50,53,50,52,55,48,51,56,54,57,75,74,106